Protein AF-V9DUF8-F1 (afdb_monomer_lite)

Structure (mmCIF, N/CA/C/O backbone):
data_AF-V9DUF8-F1
#
_entry.id   AF-V9DUF8-F1
#
loop_
_atom_site.group_PDB
_atom_site.id
_atom_site.type_symbol
_atom_site.label_atom_id
_atom_site.label_alt_id
_atom_site.label_comp_id
_atom_site.label_asym_id
_atom_site.label_entity_id
_atom_site.label_seq_id
_atom_site.pdbx_PDB_ins_code
_atom_site.Cartn_x
_atom_site.Cartn_y
_atom_site.Cartn_z
_atom_site.occupancy
_atom_site.B_iso_or_equiv
_atom_site.auth_seq_id
_atom_site.auth_comp_id
_atom_site.auth_asym_id
_atom_site.auth_atom_id
_atom_site.pdbx_PDB_model_num
ATOM 1 N N . MET A 1 1 ? 3.177 -5.826 -39.041 1.00 64.44 1 MET A N 1
ATOM 2 C CA . MET A 1 1 ? 2.483 -5.014 -38.011 1.00 64.44 1 MET A CA 1
ATOM 3 C C . MET A 1 1 ? 2.748 -5.488 -36.578 1.00 64.44 1 MET A C 1
ATOM 5 O O . MET A 1 1 ? 3.119 -4.658 -35.762 1.00 64.44 1 MET A O 1
ATOM 9 N N . ILE A 1 2 ? 2.653 -6.787 -36.263 1.00 69.25 2 ILE A N 1
ATOM 10 C CA . ILE A 1 2 ? 2.777 -7.309 -34.880 1.00 69.25 2 ILE A CA 1
ATOM 11 C C . ILE A 1 2 ? 4.162 -7.060 -34.238 1.00 69.25 2 ILE A C 1
ATOM 13 O O . ILE A 1 2 ? 4.243 -6.635 -33.089 1.00 69.25 2 ILE A O 1
ATOM 17 N N . ALA A 1 3 ? 5.260 -7.235 -34.983 1.00 73.81 3 ALA A N 1
ATOM 18 C CA . ALA A 1 3 ? 6.621 -7.061 -34.453 1.00 73.81 3 ALA A CA 1
ATOM 19 C C . ALA A 1 3 ? 6.936 -5.622 -33.983 1.00 73.81 3 ALA A C 1
ATOM 21 O O . ALA A 1 3 ? 7.669 -5.429 -33.014 1.00 73.81 3 ALA A O 1
ATOM 22 N N . GLY A 1 4 ? 6.353 -4.608 -34.635 1.00 78.69 4 GLY A N 1
ATOM 23 C CA . GLY A 1 4 ? 6.500 -3.207 -34.223 1.00 78.69 4 GLY A CA 1
ATOM 24 C C . GLY A 1 4 ? 5.790 -2.911 -32.900 1.00 78.69 4 GLY A C 1
ATOM 25 O O . GLY A 1 4 ? 6.354 -2.242 -32.037 1.00 78.69 4 GLY A O 1
ATOM 26 N N . ALA A 1 5 ? 4.596 -3.481 -32.706 1.00 78.00 5 ALA A N 1
ATOM 27 C CA . ALA A 1 5 ? 3.826 -3.335 -31.473 1.00 78.00 5 ALA A CA 1
ATOM 28 C C . ALA A 1 5 ? 4.527 -3.996 -30.272 1.00 78.00 5 ALA A C 1
ATOM 30 O O . ALA A 1 5 ? 4.627 -3.388 -29.209 1.00 78.00 5 ALA A O 1
ATOM 31 N N . ILE A 1 6 ? 5.098 -5.193 -30.452 1.00 76.38 6 ILE A N 1
ATOM 32 C CA . ILE A 1 6 ? 5.850 -5.887 -29.391 1.00 76.38 6 ILE A CA 1
ATOM 33 C C . ILE A 1 6 ? 7.080 -5.073 -28.960 1.00 76.38 6 ILE A C 1
ATOM 35 O O . ILE A 1 6 ? 7.339 -4.929 -27.766 1.00 76.38 6 ILE A O 1
ATOM 39 N N . LYS A 1 7 ? 7.816 -4.484 -29.913 1.00 81.50 7 LYS A N 1
ATOM 40 C CA . LYS A 1 7 ? 8.993 -3.651 -29.616 1.00 81.50 7 LYS A CA 1
ATOM 41 C C . LYS A 1 7 ? 8.624 -2.371 -28.858 1.00 81.50 7 LYS A C 1
ATOM 43 O O . LYS A 1 7 ? 9.351 -1.978 -27.947 1.00 81.50 7 LYS A O 1
ATOM 48 N N . ALA A 1 8 ? 7.493 -1.750 -29.198 1.00 79.06 8 ALA A N 1
ATOM 49 C CA . ALA A 1 8 ? 6.979 -0.582 -28.487 1.00 79.06 8 ALA A CA 1
ATOM 50 C C . ALA A 1 8 ? 6.597 -0.923 -27.036 1.00 79.06 8 ALA A C 1
ATOM 52 O O . ALA A 1 8 ? 7.042 -0.240 -26.115 1.00 79.06 8 ALA A O 1
ATOM 53 N N . ILE A 1 9 ? 5.870 -2.026 -26.825 1.00 77.81 9 ILE A N 1
ATOM 54 C CA . ILE A 1 9 ? 5.481 -2.504 -25.488 1.00 77.81 9 ILE A CA 1
ATOM 55 C C . ILE A 1 9 ? 6.721 -2.832 -24.647 1.00 77.81 9 ILE A C 1
ATOM 57 O O . ILE A 1 9 ? 6.825 -2.398 -23.502 1.00 77.81 9 ILE A O 1
ATOM 61 N N . ALA A 1 10 ? 7.699 -3.540 -25.217 1.00 75.06 10 ALA A N 1
ATOM 62 C CA . ALA A 1 10 ? 8.939 -3.879 -24.522 1.00 75.06 10 ALA A CA 1
ATOM 63 C C . ALA A 1 10 ? 9.745 -2.630 -24.118 1.00 75.06 10 ALA A C 1
ATOM 65 O O . ALA A 1 10 ? 10.237 -2.550 -22.990 1.00 75.06 10 ALA A O 1
ATOM 66 N N . GLY A 1 11 ? 9.844 -1.632 -25.004 1.00 75.25 11 GLY A N 1
ATOM 67 C CA . GLY A 1 11 ? 10.492 -0.353 -24.699 1.00 75.25 11 GLY A CA 1
ATOM 68 C C . GLY A 1 11 ? 9.767 0.424 -23.599 1.00 75.25 11 GLY A C 1
ATOM 69 O O . GLY A 1 11 ? 10.398 0.991 -22.706 1.00 75.25 11 GLY A O 1
ATOM 70 N N . GLU A 1 12 ? 8.436 0.399 -23.605 1.00 77.00 12 GLU A N 1
ATOM 71 C CA . GLU A 1 12 ? 7.631 1.042 -22.574 1.00 77.00 12 GLU A CA 1
ATOM 72 C C . GLU A 1 12 ? 7.785 0.351 -21.211 1.00 77.00 12 GLU A C 1
ATOM 74 O O . GLU A 1 12 ? 8.011 1.018 -20.200 1.00 77.00 12 GLU A O 1
ATOM 79 N N . MET A 1 13 ? 7.750 -0.984 -21.177 1.00 72.44 13 MET A N 1
ATOM 80 C CA . MET A 1 13 ? 7.999 -1.775 -19.968 1.00 72.44 13 MET A CA 1
ATOM 81 C C . MET A 1 13 ? 9.404 -1.533 -19.412 1.00 72.44 13 MET A C 1
ATOM 83 O O . MET A 1 13 ? 9.566 -1.353 -18.203 1.00 72.44 13 MET A O 1
ATOM 87 N N . HIS A 1 14 ? 10.415 -1.472 -20.2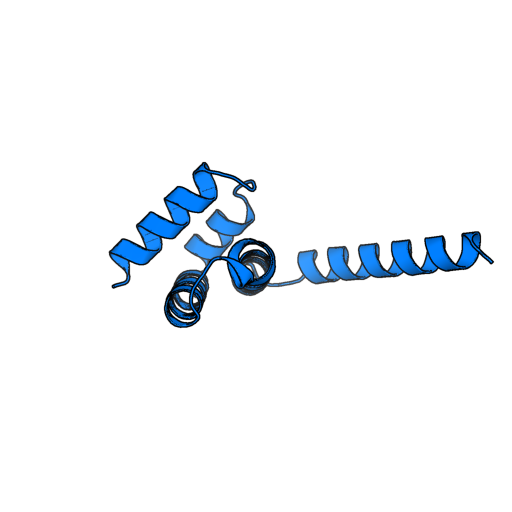82 1.00 69.81 14 HIS A N 1
ATOM 88 C CA . HIS A 1 14 ? 11.783 -1.145 -19.892 1.00 69.81 14 HIS A CA 1
ATOM 89 C C . HIS A 1 14 ? 11.863 0.252 -19.266 1.00 69.81 14 HIS A C 1
ATOM 91 O O . HIS A 1 14 ? 12.369 0.398 -18.154 1.00 69.81 14 HIS A O 1
ATOM 97 N N . ASN A 1 15 ? 11.280 1.266 -19.909 1.00 71.06 15 ASN A N 1
ATOM 98 C CA . ASN A 1 15 ? 11.261 2.633 -19.389 1.00 71.06 15 ASN A CA 1
ATOM 99 C C . ASN A 1 15 ? 10.499 2.754 -18.064 1.00 71.06 15 ASN A C 1
ATOM 101 O O . ASN A 1 15 ? 10.940 3.479 -17.169 1.00 71.06 15 ASN A O 1
ATOM 105 N N . ARG A 1 16 ? 9.386 2.028 -17.892 1.00 67.75 16 ARG A N 1
ATOM 106 C CA . ARG A 1 16 ? 8.672 1.959 -16.606 1.00 67.75 16 ARG A CA 1
ATOM 107 C C . ARG A 1 16 ? 9.548 1.334 -15.520 1.00 67.75 16 ARG A C 1
ATOM 109 O O . ARG A 1 16 ? 9.648 1.905 -14.435 1.00 67.75 16 ARG A O 1
ATOM 116 N N . ASN A 1 17 ? 10.227 0.226 -15.814 1.00 63.84 17 ASN A N 1
ATOM 117 C CA . ASN A 1 17 ? 11.126 -0.442 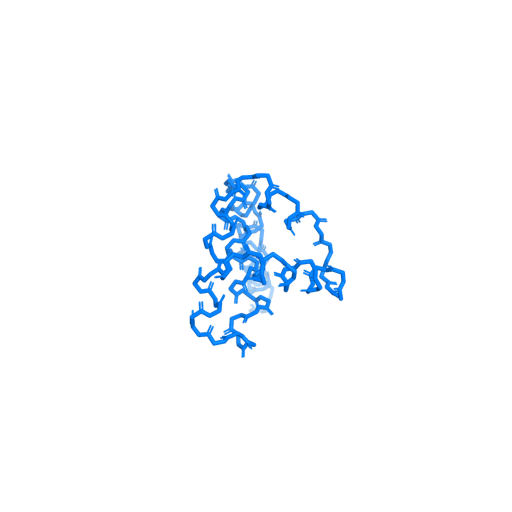-14.872 1.00 63.84 17 ASN A CA 1
ATOM 118 C C . ASN A 1 17 ? 12.341 0.420 -14.504 1.00 63.84 17 ASN A C 1
ATOM 120 O O . ASN A 1 17 ? 12.697 0.505 -13.329 1.00 63.84 17 ASN A O 1
ATOM 124 N N . VAL A 1 18 ? 12.952 1.107 -15.473 1.00 66.50 18 VAL A N 1
ATOM 125 C CA . VAL A 1 18 ? 14.052 2.054 -15.228 1.00 66.50 18 VAL A CA 1
ATOM 126 C C . VAL A 1 18 ? 13.568 3.216 -14.366 1.00 66.50 18 VAL A C 1
ATOM 128 O O . VAL A 1 18 ? 14.183 3.510 -13.344 1.00 66.50 18 VAL A O 1
ATOM 131 N N . ARG A 1 19 ? 12.422 3.826 -14.697 1.00 63.06 19 ARG A N 1
ATOM 132 C CA . ARG A 1 19 ? 11.834 4.896 -13.877 1.00 63.06 19 ARG A CA 1
ATOM 133 C C . ARG A 1 19 ? 11.590 4.431 -12.449 1.00 63.06 19 ARG A C 1
ATOM 135 O O . ARG A 1 19 ? 11.975 5.134 -11.526 1.00 63.06 19 ARG A O 1
ATOM 142 N N . LEU A 1 20 ? 11.025 3.241 -12.253 1.00 62.56 20 LEU A N 1
ATOM 143 C CA . LEU A 1 20 ? 10.833 2.664 -10.921 1.00 62.56 20 LEU A CA 1
ATOM 144 C C . LEU A 1 20 ? 12.155 2.397 -10.193 1.00 62.56 20 LEU A C 1
ATOM 146 O O . LEU A 1 20 ? 12.195 2.543 -8.978 1.00 62.56 20 LEU A O 1
ATOM 150 N N . LYS A 1 21 ? 13.251 2.052 -10.884 1.00 64.62 21 LYS A N 1
ATOM 151 C CA . LYS A 1 21 ? 14.572 1.899 -10.249 1.00 64.62 21 LYS A CA 1
ATOM 152 C C . LYS A 1 21 ? 15.126 3.219 -9.699 1.00 64.62 21 LYS A C 1
ATOM 154 O O . LYS A 1 21 ? 15.752 3.173 -8.642 1.00 64.62 21 LYS A O 1
ATOM 159 N N . VAL A 1 22 ? 14.841 4.352 -10.342 1.00 76.69 22 VAL A N 1
ATOM 160 C CA . VAL A 1 22 ? 15.382 5.682 -9.986 1.00 76.69 22 VAL A CA 1
ATOM 161 C C . VAL A 1 22 ? 14.602 6.380 -8.860 1.00 76.69 22 VAL A C 1
ATOM 163 O O . VAL A 1 22 ? 15.144 7.256 -8.195 1.00 76.69 22 VAL A O 1
ATOM 166 N N . LEU A 1 23 ? 13.347 5.997 -8.604 1.00 81.19 23 LEU A N 1
ATOM 167 C CA . LEU A 1 23 ? 12.545 6.650 -7.561 1.00 81.19 23 LEU A CA 1
ATOM 168 C C . LEU A 1 23 ? 13.124 6.429 -6.147 1.00 81.19 23 LEU A C 1
ATOM 170 O O . LEU A 1 23 ? 13.634 5.345 -5.855 1.00 81.19 23 LEU A O 1
ATOM 174 N N . PRO A 1 24 ? 12.967 7.390 -5.221 1.00 88.44 24 PRO A N 1
ATOM 175 C CA . PRO A 1 24 ? 13.162 7.151 -3.797 1.00 88.44 24 PRO A CA 1
ATOM 176 C C . PRO A 1 24 ? 12.253 6.019 -3.283 1.00 88.44 24 PRO A C 1
ATOM 178 O O . PRO A 1 24 ? 11.149 5.836 -3.811 1.00 88.44 24 PRO A O 1
ATOM 181 N N . PRO A 1 25 ? 12.653 5.286 -2.227 1.00 91.50 25 PRO A N 1
ATOM 182 C CA . PRO A 1 25 ? 11.876 4.170 -1.682 1.00 91.50 25 PRO A CA 1
ATOM 183 C C . PRO A 1 25 ? 10.409 4.505 -1.393 1.00 91.50 25 PRO A C 1
ATOM 185 O O . PRO A 1 25 ? 9.537 3.749 -1.803 1.00 91.50 25 PRO A O 1
ATOM 188 N N . SER A 1 26 ? 10.123 5.663 -0.791 1.00 93.94 26 SER A N 1
ATOM 189 C CA . SER A 1 26 ? 8.752 6.116 -0.506 1.00 93.94 26 SER A CA 1
ATOM 190 C C . SER A 1 26 ? 7.898 6.248 -1.765 1.00 93.94 26 SER A C 1
ATOM 192 O O . SER A 1 26 ? 6.766 5.777 -1.804 1.00 93.94 26 SER A O 1
ATOM 194 N N . GLN A 1 27 ? 8.453 6.799 -2.845 1.00 92.62 27 GLN A N 1
ATOM 195 C CA . GLN A 1 27 ? 7.731 6.923 -4.113 1.00 92.62 27 GLN A CA 1
ATOM 196 C C . GLN A 1 27 ? 7.524 5.564 -4.800 1.00 92.62 27 GLN A C 1
ATOM 198 O O . GLN A 1 27 ? 6.481 5.343 -5.417 1.00 92.62 27 GLN A O 1
ATOM 203 N N . LYS A 1 28 ? 8.483 4.632 -4.685 1.00 93.25 28 LYS A N 1
ATOM 204 C CA . LYS A 1 28 ? 8.283 3.247 -5.149 1.00 93.25 28 LYS A CA 1
ATOM 205 C C . LYS A 1 28 ? 7.171 2.568 -4.359 1.00 93.25 28 LYS A C 1
ATOM 207 O O . LYS A 1 28 ? 6.283 1.974 -4.963 1.00 93.25 28 LYS A O 1
ATOM 212 N N . ALA A 1 29 ? 7.208 2.694 -3.036 1.00 95.25 29 ALA A N 1
ATOM 213 C CA . ALA A 1 29 ? 6.238 2.094 -2.137 1.00 95.25 29 ALA A CA 1
ATOM 214 C C . ALA A 1 29 ? 4.818 2.601 -2.416 1.00 95.25 29 ALA A C 1
ATOM 216 O O . ALA A 1 29 ? 3.918 1.786 -2.573 1.00 95.25 29 ALA A O 1
ATOM 217 N N . VAL A 1 30 ? 4.628 3.914 -2.602 1.00 95.00 30 VAL A N 1
ATOM 218 C CA . VAL A 1 30 ? 3.329 4.502 -2.989 1.00 95.00 30 VAL A CA 1
ATOM 219 C C . VAL A 1 30 ? 2.802 3.900 -4.295 1.00 95.00 30 VAL A C 1
ATOM 221 O O . VAL A 1 30 ? 1.635 3.524 -4.369 1.00 95.00 30 VAL A O 1
ATOM 224 N N . LYS A 1 31 ? 3.653 3.741 -5.318 1.00 93.94 31 LYS A N 1
ATOM 225 C CA . LYS A 1 31 ? 3.236 3.119 -6.587 1.00 93.94 31 LYS A CA 1
ATOM 226 C C . LYS A 1 31 ? 2.868 1.645 -6.433 1.00 93.94 31 LYS A C 1
ATOM 228 O O . LYS A 1 31 ? 1.915 1.192 -7.062 1.00 93.94 31 LYS A O 1
ATOM 233 N N . ILE A 1 32 ? 3.620 0.899 -5.622 1.00 93.62 32 ILE A N 1
ATOM 234 C CA . ILE A 1 32 ? 3.302 -0.500 -5.307 1.00 93.62 32 ILE A CA 1
ATOM 235 C C . ILE A 1 32 ? 1.966 -0.566 -4.561 1.00 93.62 32 ILE A C 1
ATOM 237 O O . ILE A 1 32 ? 1.110 -1.354 -4.951 1.00 93.62 32 ILE A O 1
ATOM 241 N N . LEU A 1 33 ? 1.7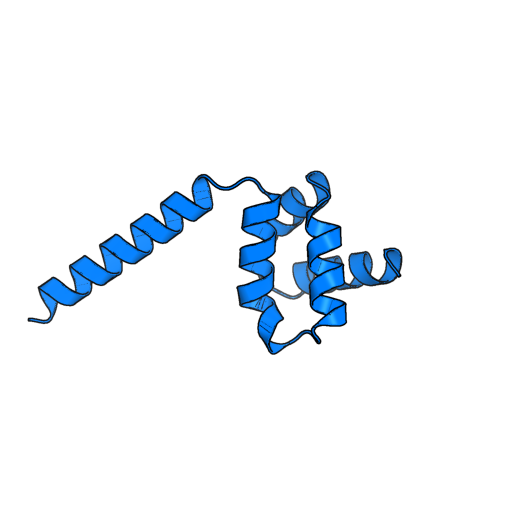51 0.304 -3.567 1.00 95.12 33 LEU A N 1
ATOM 242 C CA . LEU A 1 33 ? 0.495 0.390 -2.825 1.00 95.12 33 LEU A CA 1
ATOM 243 C C . LEU A 1 33 ? -0.688 0.631 -3.763 1.00 95.12 33 LEU A C 1
ATOM 245 O O . LEU A 1 33 ? -1.634 -0.150 -3.761 1.00 95.12 33 LEU A O 1
ATOM 249 N N . GLN A 1 34 ? -0.614 1.668 -4.605 1.00 93.88 34 GLN A N 1
ATOM 250 C CA . GLN A 1 34 ? -1.663 2.002 -5.579 1.00 93.88 34 GLN A CA 1
ATOM 251 C C . GLN A 1 34 ? -2.021 0.818 -6.469 1.00 93.88 34 GLN A C 1
ATOM 253 O O . GLN A 1 34 ? -3.197 0.544 -6.678 1.00 93.88 34 GLN A O 1
ATOM 258 N N . ARG A 1 35 ? -1.012 0.097 -6.964 1.00 93.56 35 ARG A N 1
ATOM 259 C CA . ARG A 1 35 ? -1.225 -1.040 -7.856 1.00 93.56 35 ARG A CA 1
ATOM 260 C C .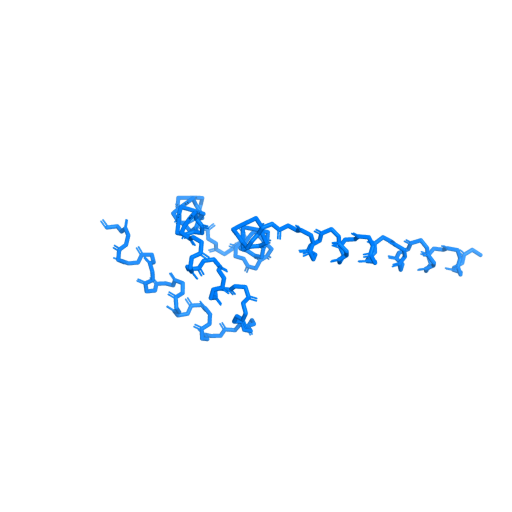 ARG A 1 35 ? -1.811 -2.261 -7.145 1.00 93.56 35 ARG A C 1
ATOM 262 O O . ARG A 1 35 ? -2.655 -2.927 -7.725 1.00 93.56 35 ARG A O 1
ATOM 269 N N . ALA A 1 36 ? -1.324 -2.588 -5.950 1.00 92.94 36 ALA A N 1
ATOM 270 C CA . ALA A 1 36 ? -1.660 -3.843 -5.273 1.00 92.94 36 ALA A CA 1
ATOM 271 C C . ALA A 1 36 ? -2.888 -3.734 -4.351 1.00 92.94 36 ALA A C 1
ATOM 273 O O . ALA A 1 36 ? -3.559 -4.734 -4.097 1.00 92.94 36 ALA A O 1
ATOM 274 N N . TYR A 1 37 ? -3.198 -2.532 -3.856 1.00 94.62 37 TYR A N 1
ATOM 275 C CA . TYR A 1 37 ? -4.244 -2.314 -2.850 1.00 94.62 37 TYR A CA 1
ATOM 276 C C . TYR A 1 37 ? -5.268 -1.248 -3.249 1.00 94.62 37 TYR A C 1
ATOM 278 O O . TYR A 1 37 ? -6.261 -1.104 -2.542 1.00 94.62 37 TYR A O 1
ATOM 286 N N . GLY A 1 38 ? -5.078 -0.531 -4.364 1.00 92.62 38 GLY A N 1
ATOM 287 C CA . GLY A 1 38 ? -5.960 0.570 -4.778 1.00 92.62 38 GLY A CA 1
ATOM 288 C C . GLY A 1 38 ? -7.435 0.181 -4.911 1.00 92.62 38 GLY A C 1
ATOM 289 O O . GLY A 1 38 ? -8.295 0.953 -4.505 1.00 92.62 38 GLY A O 1
ATOM 290 N N . ASP A 1 39 ? -7.716 -1.038 -5.378 1.00 93.50 39 ASP A N 1
ATOM 291 C CA . ASP A 1 39 ? -9.087 -1.554 -5.512 1.00 93.50 39 ASP A CA 1
ATOM 292 C C . ASP A 1 39 ? -9.594 -2.267 -4.242 1.00 93.50 39 ASP A C 1
ATOM 294 O O . ASP A 1 39 ? -10.782 -2.552 -4.109 1.00 93.50 39 ASP A O 1
ATOM 298 N N . ARG A 1 40 ? -8.695 -2.583 -3.297 1.00 91.50 40 ARG A N 1
ATOM 299 C CA . ARG A 1 40 ? -9.001 -3.318 -2.054 1.00 91.50 40 ARG A CA 1
ATOM 300 C C . ARG A 1 40 ? -9.234 -2.386 -0.868 1.00 91.50 40 ARG A C 1
ATOM 302 O O . ARG A 1 40 ? -9.949 -2.746 0.064 1.00 91.50 40 ARG A O 1
ATOM 309 N N . PHE A 1 41 ? -8.571 -1.234 -0.844 1.00 93.69 41 PHE A N 1
ATOM 310 C CA . PHE A 1 41 ? -8.603 -0.309 0.282 1.00 93.69 41 PHE A CA 1
ATOM 311 C C . PHE A 1 41 ? -9.596 0.821 0.030 1.00 93.69 41 PHE A C 1
ATOM 313 O O . PHE A 1 41 ? -9.600 1.452 -1.022 1.00 93.69 41 PHE A O 1
ATOM 320 N N . ALA A 1 42 ? -10.391 1.143 1.051 1.00 94.62 42 ALA A N 1
ATOM 321 C CA . ALA A 1 42 ? -11.125 2.401 1.073 1.00 94.62 42 ALA A CA 1
ATOM 322 C C . ALA A 1 42 ? -10.146 3.589 1.059 1.00 94.62 42 ALA A C 1
ATOM 324 O O . ALA A 1 42 ? -9.044 3.497 1.605 1.00 94.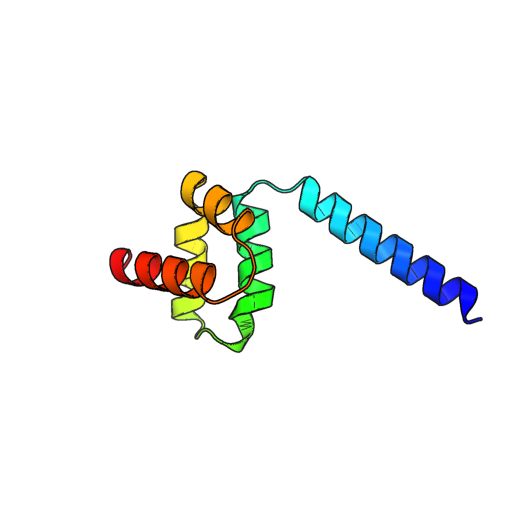62 42 ALA A O 1
ATOM 325 N N . ALA A 1 43 ? -10.568 4.729 0.503 1.00 93.25 43 ALA A N 1
ATOM 326 C CA . ALA A 1 43 ? -9.714 5.908 0.324 1.00 93.25 43 ALA A CA 1
ATOM 327 C C . ALA A 1 43 ? -9.008 6.362 1.617 1.00 93.25 43 ALA A C 1
ATOM 329 O O . ALA A 1 43 ? -7.824 6.685 1.587 1.00 93.25 43 ALA A O 1
ATOM 330 N N . VAL A 1 44 ? -9.701 6.317 2.761 1.00 93.06 44 VAL A N 1
ATOM 331 C CA . VAL A 1 44 ? -9.133 6.679 4.074 1.00 93.06 44 VAL A CA 1
ATOM 332 C C . VAL A 1 44 ? -7.999 5.732 4.476 1.00 93.06 44 VAL A C 1
ATOM 334 O O . VAL A 1 44 ? -6.924 6.177 4.868 1.00 93.06 44 VAL A O 1
ATOM 337 N N . LYS A 1 45 ? -8.204 4.419 4.314 1.00 94.88 45 LYS A N 1
ATOM 338 C CA . LYS A 1 45 ? -7.178 3.406 4.598 1.00 94.88 45 LYS A CA 1
ATOM 339 C C . LYS A 1 45 ? -5.985 3.548 3.652 1.00 94.88 45 LYS A C 1
ATOM 341 O O . LYS A 1 45 ? -4.840 3.378 4.060 1.00 94.88 45 LYS A O 1
ATOM 346 N N . MET A 1 46 ? -6.251 3.905 2.397 1.00 95.50 46 MET A N 1
ATOM 347 C CA . MET A 1 46 ? -5.214 4.154 1.402 1.00 95.50 46 MET A CA 1
ATOM 348 C C . MET A 1 46 ? -4.362 5.385 1.734 1.00 95.50 46 MET A C 1
ATOM 350 O O . MET A 1 46 ? -3.141 5.334 1.606 1.00 95.50 46 MET A O 1
ATOM 354 N N . ALA A 1 47 ? -4.987 6.469 2.200 1.00 94.44 47 ALA A N 1
ATOM 355 C CA . ALA A 1 47 ? -4.283 7.668 2.647 1.00 94.44 47 ALA A CA 1
ATOM 356 C C . ALA A 1 47 ? -3.362 7.365 3.842 1.00 94.44 47 ALA A C 1
ATOM 358 O O . ALA A 1 47 ? -2.172 7.662 3.779 1.00 94.44 47 ALA A O 1
ATOM 359 N N . ALA A 1 48 ? -3.863 6.651 4.856 1.00 95.81 48 ALA A N 1
ATOM 360 C CA . ALA A 1 48 ? -3.048 6.222 5.995 1.00 95.81 48 ALA A CA 1
ATOM 361 C C . ALA A 1 48 ? -1.863 5.332 5.566 1.00 95.81 48 ALA A C 1
ATOM 363 O O . ALA A 1 48 ? -0.751 5.455 6.082 1.00 95.81 48 ALA A O 1
ATOM 364 N N . ALA A 1 49 ? -2.062 4.462 4.568 1.00 96.38 49 ALA A N 1
ATOM 365 C CA . ALA A 1 49 ? -0.980 3.658 4.007 1.00 96.38 49 ALA A CA 1
ATOM 366 C C . ALA A 1 49 ? 0.097 4.524 3.327 1.00 96.38 49 ALA A C 1
ATOM 368 O O . ALA A 1 49 ? 1.282 4.198 3.412 1.00 96.38 49 ALA A O 1
ATOM 369 N N . PHE A 1 50 ? -0.275 5.635 2.683 1.00 95.38 50 PHE A N 1
ATOM 370 C CA . PHE A 1 50 ? 0.694 6.585 2.128 1.00 95.38 50 PHE A CA 1
ATOM 371 C C . PHE A 1 50 ? 1.486 7.314 3.207 1.00 95.38 50 PHE A C 1
ATOM 373 O O . PHE A 1 50 ? 2.703 7.439 3.054 1.00 95.38 50 PHE A O 1
ATOM 380 N N . ASP A 1 51 ? 0.840 7.716 4.299 1.00 95.44 51 ASP A N 1
ATOM 381 C CA . ASP A 1 51 ? 1.515 8.368 5.423 1.00 95.44 51 ASP A CA 1
ATOM 382 C C . ASP A 1 51 ? 2.575 7.447 6.041 1.00 95.44 51 ASP A C 1
ATOM 384 O O . ASP A 1 51 ? 3.710 7.865 6.277 1.00 95.44 51 ASP A O 1
ATOM 388 N N . ILE A 1 52 ? 2.275 6.149 6.181 1.00 96.31 52 ILE A N 1
ATOM 389 C CA . ILE A 1 52 ? 3.255 5.141 6.619 1.00 96.31 52 ILE A CA 1
ATOM 390 C C . ILE A 1 52 ? 4.473 5.103 5.683 1.00 96.31 52 ILE A C 1
ATOM 392 O O . ILE A 1 52 ? 5.606 4.972 6.151 1.00 96.31 52 ILE A O 1
ATOM 396 N N . MET A 1 53 ? 4.273 5.241 4.368 1.00 96.06 53 MET A N 1
ATOM 397 C CA . MET A 1 53 ? 5.373 5.239 3.395 1.00 96.06 53 MET A CA 1
ATOM 398 C C . MET A 1 53 ? 6.202 6.525 3.394 1.00 96.06 53 MET A C 1
ATOM 400 O O . MET A 1 53 ? 7.270 6.550 2.772 1.00 96.06 53 MET A O 1
ATOM 404 N N . MET A 1 54 ? 5.773 7.584 4.086 1.00 92.56 54 MET A N 1
ATOM 405 C CA . MET A 1 54 ? 6.623 8.758 4.301 1.00 92.56 54 MET A CA 1
ATOM 406 C C . MET A 1 54 ? 7.783 8.443 5.256 1.00 92.56 54 MET A C 1
ATOM 408 O O . MET A 1 54 ? 8.847 9.055 5.147 1.00 92.56 54 MET A O 1
ATOM 412 N N . ASP A 1 55 ? 7.653 7.419 6.110 1.00 94.31 55 ASP A N 1
ATOM 413 C CA . ASP A 1 55 ? 8.798 6.857 6.825 1.00 94.31 55 ASP A CA 1
ATOM 414 C C . ASP A 1 55 ? 9.690 6.070 5.849 1.00 94.31 55 ASP A C 1
ATOM 416 O O . ASP A 1 55 ? 9.356 4.989 5.355 1.00 94.31 55 ASP A O 1
ATOM 420 N N . GLY A 1 56 ? 10.886 6.604 5.594 1.00 92.44 56 GLY A N 1
ATOM 421 C CA . GLY A 1 56 ? 11.831 6.011 4.652 1.00 92.44 56 GLY A CA 1
ATOM 422 C C . GLY A 1 56 ? 12.328 4.609 5.033 1.00 92.44 56 GLY A C 1
ATOM 423 O O . GLY A 1 56 ? 12.703 3.849 4.138 1.00 92.44 56 GLY A O 1
ATOM 424 N N . ARG A 1 57 ? 12.351 4.233 6.322 1.00 94.50 57 ARG A N 1
ATOM 425 C CA . ARG A 1 57 ? 12.698 2.865 6.752 1.00 94.50 57 ARG A CA 1
ATOM 426 C C . ARG A 1 57 ? 11.557 1.909 6.436 1.00 94.50 57 ARG A C 1
ATOM 428 O O . ARG A 1 57 ? 11.812 0.865 5.836 1.00 94.50 57 ARG A O 1
ATOM 435 N N . LYS A 1 58 ? 10.322 2.288 6.770 1.00 96.19 58 LYS A N 1
ATOM 436 C CA . LYS A 1 58 ? 9.126 1.485 6.475 1.00 96.19 58 LYS A CA 1
ATOM 437 C C . LYS A 1 58 ? 8.932 1.306 4.972 1.00 96.19 58 LYS A C 1
ATOM 439 O O . LYS A 1 58 ? 8.729 0.186 4.519 1.00 96.19 58 LYS A O 1
ATOM 444 N N . ALA A 1 59 ? 9.118 2.365 4.185 1.00 96.31 59 ALA A N 1
ATOM 445 C CA . ALA A 1 59 ? 9.040 2.287 2.730 1.00 96.31 59 ALA A CA 1
ATOM 446 C C . ALA A 1 59 ? 10.102 1.365 2.116 1.00 96.31 59 ALA A C 1
ATOM 448 O O . ALA A 1 59 ? 9.800 0.596 1.206 1.00 96.31 59 ALA A O 1
ATOM 449 N N . ARG A 1 60 ? 11.351 1.413 2.607 1.00 95.06 60 ARG A N 1
ATOM 450 C CA . ARG A 1 60 ? 12.399 0.484 2.153 1.00 95.06 60 ARG A CA 1
ATOM 451 C C . ARG A 1 60 ? 12.041 -0.961 2.466 1.00 95.06 60 ARG A C 1
ATOM 453 O O . ARG A 1 60 ? 12.190 -1.798 1.584 1.00 95.06 60 ARG A O 1
ATOM 460 N N . LEU A 1 61 ? 11.563 -1.226 3.682 1.00 95.81 61 LEU A N 1
ATOM 461 C CA . LEU A 1 61 ? 11.131 -2.560 4.084 1.00 95.81 61 LEU A CA 1
ATOM 462 C C . LEU A 1 61 ? 9.980 -3.047 3.194 1.00 95.81 61 LEU A C 1
ATOM 464 O O . LEU A 1 61 ? 10.086 -4.105 2.591 1.00 95.81 61 LEU A O 1
ATOM 468 N N . PHE A 1 62 ? 8.944 -2.233 3.008 1.00 96.50 62 PHE A N 1
ATOM 469 C CA . PHE A 1 62 ? 7.797 -2.575 2.168 1.00 96.50 62 PHE A CA 1
ATOM 470 C C . PHE A 1 62 ? 8.183 -2.903 0.716 1.00 96.50 62 PHE A C 1
ATOM 472 O O . PHE A 1 62 ? 7.658 -3.848 0.136 1.00 96.50 62 PHE A O 1
ATOM 479 N N . VAL A 1 63 ? 9.121 -2.152 0.125 1.00 93.88 63 VAL A N 1
ATOM 480 C CA . VAL A 1 63 ? 9.573 -2.363 -1.264 1.00 93.88 63 VAL A CA 1
ATOM 481 C C . VAL A 1 63 ? 10.324 -3.684 -1.448 1.00 93.88 63 VAL A C 1
ATOM 483 O O . VAL A 1 63 ? 10.274 -4.244 -2.541 1.00 93.88 63 VAL A O 1
ATOM 486 N N . VAL A 1 64 ? 11.042 -4.167 -0.430 1.00 93.44 64 VAL A N 1
ATOM 487 C CA . VAL A 1 64 ? 11.786 -5.437 -0.525 1.00 93.44 64 VAL A CA 1
ATOM 488 C C . VAL A 1 64 ? 10.932 -6.656 -0.187 1.00 93.44 64 VAL A C 1
ATOM 490 O O . VAL A 1 64 ? 11.340 -7.775 -0.479 1.00 93.44 64 VAL A O 1
ATOM 493 N N . MET A 1 65 ? 9.761 -6.453 0.419 1.00 94.19 65 MET A N 1
ATOM 494 C CA . MET A 1 65 ? 8.834 -7.536 0.718 1.00 94.19 65 MET A CA 1
ATOM 495 C C . MET A 1 65 ? 8.133 -8.016 -0.551 1.00 94.19 65 MET A C 1
ATOM 497 O O . MET A 1 65 ? 7.554 -7.228 -1.312 1.00 94.19 65 MET A O 1
ATOM 501 N N . GLU A 1 66 ? 8.151 -9.333 -0.748 1.00 90.94 66 GLU A N 1
ATOM 502 C CA . GLU A 1 66 ? 7.409 -9.974 -1.826 1.00 90.94 66 GLU A CA 1
ATOM 503 C C . GLU A 1 66 ? 5.904 -9.735 -1.700 1.00 90.94 66 GLU A C 1
ATOM 505 O O . GLU A 1 66 ? 5.366 -9.406 -0.640 1.00 90.94 66 GLU A O 1
ATOM 510 N N . GLU A 1 67 ? 5.220 -9.863 -2.830 1.00 90.31 67 GLU A N 1
ATOM 511 C CA . GLU A 1 67 ? 3.770 -9.790 -2.860 1.00 90.31 67 GLU A CA 1
ATOM 512 C C . GLU A 1 67 ? 3.135 -11.009 -2.220 1.00 90.31 67 GLU A C 1
ATOM 514 O O . GLU A 1 67 ? 3.435 -12.135 -2.603 1.00 90.31 67 GLU A O 1
ATOM 519 N N . GLY A 1 68 ? 2.243 -10.768 -1.261 1.00 91.44 68 GLY A N 1
ATOM 520 C CA . GLY A 1 68 ? 1.487 -11.819 -0.605 1.00 91.44 68 GLY A CA 1
ATOM 521 C C . GLY A 1 68 ? 1.217 -11.528 0.863 1.00 91.44 68 GLY A C 1
ATOM 522 O O . GLY A 1 68 ? 1.375 -10.407 1.353 1.00 91.44 68 GLY A O 1
ATOM 523 N N . GLU A 1 69 ? 0.826 -12.587 1.563 1.00 94.56 69 GLU A N 1
ATOM 524 C CA . GLU A 1 69 ? 0.299 -12.552 2.927 1.00 94.56 69 GLU A CA 1
ATOM 525 C C . GLU A 1 69 ? 1.216 -11.828 3.919 1.00 94.56 69 GLU A C 1
ATOM 527 O O . GLU A 1 69 ? 0.755 -11.003 4.701 1.00 94.56 69 GLU A O 1
ATOM 532 N N . VAL A 1 70 ? 2.528 -12.060 3.849 1.00 95.25 70 VAL A N 1
ATOM 533 C CA . VAL A 1 70 ? 3.488 -11.449 4.781 1.00 95.25 70 VAL A CA 1
ATOM 534 C C . VAL A 1 70 ? 3.504 -9.921 4.660 1.00 95.25 70 VAL A C 1
ATOM 536 O O . VAL A 1 70 ? 3.559 -9.216 5.669 1.00 95.25 70 VAL A O 1
ATOM 539 N N . ARG A 1 71 ? 3.425 -9.392 3.433 1.00 96.31 71 ARG A N 1
ATOM 540 C CA . ARG A 1 71 ? 3.364 -7.946 3.187 1.00 96.31 71 ARG A CA 1
ATOM 541 C C . ARG A 1 71 ? 2.013 -7.367 3.588 1.00 96.31 71 ARG A C 1
ATOM 543 O O . ARG A 1 71 ? 1.980 -6.285 4.171 1.00 96.31 71 ARG A O 1
ATOM 550 N N . ASP A 1 72 ? 0.934 -8.097 3.320 1.00 95.94 72 ASP A N 1
ATOM 551 C CA . ASP A 1 72 ? -0.428 -7.704 3.689 1.00 95.94 72 ASP A CA 1
ATOM 552 C C . ASP A 1 72 ? -0.574 -7.591 5.215 1.00 95.94 72 ASP A C 1
ATOM 554 O O . ASP A 1 72 ? -1.001 -6.551 5.714 1.00 95.94 72 ASP A O 1
ATOM 558 N N . ILE A 1 73 ? -0.135 -8.609 5.962 1.00 96.56 73 ILE A N 1
ATOM 559 C CA . ILE A 1 73 ? -0.166 -8.623 7.432 1.00 96.56 73 ILE A CA 1
ATOM 560 C C . ILE A 1 73 ? 0.708 -7.508 8.004 1.00 96.56 73 ILE A C 1
ATOM 562 O O . ILE A 1 73 ? 0.291 -6.792 8.914 1.00 96.56 73 ILE A O 1
ATOM 566 N N . TRP A 1 74 ? 1.925 -7.338 7.479 1.00 97.00 74 TRP A N 1
ATOM 567 C CA . TRP A 1 74 ? 2.806 -6.272 7.946 1.00 97.00 74 TRP A CA 1
ATOM 568 C C . TRP A 1 74 ? 2.161 -4.897 7.764 1.00 97.00 74 TRP A C 1
ATOM 570 O O . TRP A 1 74 ? 2.175 -4.097 8.700 1.00 97.00 74 TRP A O 1
ATOM 580 N N . LEU A 1 75 ? 1.564 -4.634 6.597 1.00 96.50 75 LEU A N 1
ATOM 581 C CA . LEU A 1 75 ? 0.905 -3.364 6.313 1.00 96.50 75 LEU A CA 1
ATOM 582 C C . LEU A 1 75 ? -0.302 -3.137 7.233 1.00 96.50 75 LEU A C 1
ATOM 584 O O . LEU A 1 75 ? -0.455 -2.036 7.758 1.00 96.50 75 LEU A O 1
ATOM 588 N N . GLU A 1 76 ? -1.113 -4.168 7.480 1.00 95.75 76 GLU A N 1
ATOM 589 C CA . GLU A 1 76 ? -2.245 -4.082 8.409 1.00 95.75 76 GLU A CA 1
ATOM 590 C C . GLU A 1 76 ? -1.785 -3.731 9.829 1.00 95.75 76 GLU A C 1
ATOM 592 O O . GLU A 1 76 ? -2.328 -2.821 10.452 1.00 95.75 76 GLU A O 1
ATOM 597 N N . ASN A 1 77 ? -0.716 -4.373 10.307 1.00 96.31 77 ASN A N 1
ATOM 598 C CA . ASN A 1 77 ? -0.142 -4.081 11.619 1.00 96.31 77 ASN A CA 1
ATOM 599 C C . ASN A 1 77 ? 0.373 -2.637 11.711 1.00 96.31 77 ASN A C 1
ATOM 601 O O . ASN A 1 77 ? 0.235 -1.997 12.751 1.00 96.31 77 ASN A O 1
ATOM 605 N N . GLN A 1 78 ? 0.963 -2.101 10.635 1.00 95.75 78 GLN A N 1
ATOM 606 C CA . GLN A 1 78 ? 1.388 -0.698 10.616 1.00 95.75 78 GLN A CA 1
ATOM 607 C C . GLN A 1 78 ? 0.194 0.259 10.674 1.00 95.75 78 GLN A C 1
ATOM 609 O O . GLN A 1 78 ? 0.267 1.276 11.363 1.00 95.75 78 GLN A O 1
ATOM 614 N N . LEU A 1 79 ? -0.895 -0.065 9.977 1.00 94.25 79 LEU A N 1
ATOM 615 C CA . LEU A 1 79 ? -2.116 0.738 9.966 1.00 94.25 79 LEU A CA 1
ATOM 616 C C . LEU A 1 79 ? -2.793 0.760 11.339 1.00 94.25 79 LEU A C 1
ATOM 618 O O . LEU A 1 79 ? -3.194 1.826 11.788 1.00 94.25 79 LEU A O 1
ATOM 622 N N . GLN A 1 80 ? -2.839 -0.372 12.043 1.00 91.62 80 GLN A N 1
ATOM 623 C CA . GLN A 1 80 ? -3.386 -0.452 13.404 1.00 91.62 80 GLN A CA 1
ATOM 624 C C . GLN A 1 80 ? -2.591 0.354 14.439 1.00 91.62 80 GLN A C 1
ATOM 626 O O . GLN A 1 80 ? -3.159 0.796 15.426 1.00 91.62 80 GLN A O 1
ATOM 631 N N . GLN A 1 81 ? -1.285 0.533 14.232 1.00 82.44 81 GLN A N 1
ATOM 632 C CA . GLN A 1 81 ? -0.420 1.320 15.123 1.00 82.44 81 GLN A 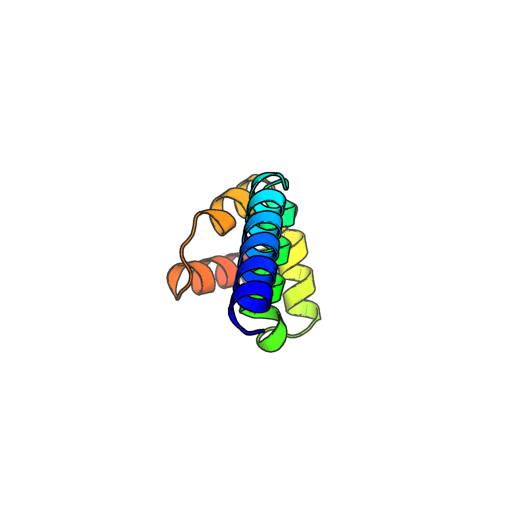CA 1
ATOM 633 C C . GLN A 1 81 ? -0.424 2.822 14.806 1.00 82.44 81 GLN A C 1
ATOM 635 O O . GLN A 1 81 ? 0.179 3.599 15.543 1.00 82.44 81 GLN A O 1
ATOM 640 N N . SER A 1 82 ? -1.010 3.213 13.673 1.00 65.44 82 SER A N 1
ATOM 641 C CA . SER A 1 82 ? -0.996 4.591 13.165 1.00 65.44 82 SER A CA 1
ATOM 642 C C . SER A 1 82 ? -2.351 5.298 13.320 1.00 65.44 82 SER A C 1
ATOM 644 O O . SER A 1 82 ? -2.454 6.471 12.966 1.00 65.44 82 SER A O 1
ATOM 646 N N . ILE A 1 83 ? -3.364 4.584 13.820 1.00 55.00 83 ILE A N 1
ATOM 647 C CA . ILE A 1 83 ? -4.699 5.072 14.203 1.00 55.00 83 ILE A CA 1
ATOM 648 C C . ILE A 1 83 ? -4.754 5.108 15.729 1.00 55.00 83 ILE A C 1
ATOM 650 O O . ILE A 1 83 ? -5.295 6.098 16.267 1.00 55.00 83 ILE A O 1
#

pLDDT: mean 87.26, std 11.21, range [55.0, 97.0]

Foldseek 3Di:
DVVVVVVVVVVVVVVVVVVLVPDQLLVNQLVVCCVQCVVPDDPVLNVLLSVLSVPSVSSNVLNPDDDDDVSVVVSVVSSVVSD

Sequence (83 aa):
MIAGAIKAIAGEMHNRNVRLKVLPPSQKAVKILQRAYGDRFAAVKMAAAFDIMMDGRKARLFVVMEEGEVRDIWLENQLQQSI

Radius of gyration: 15.41 Å; chains: 1; bounding box: 26×21×53 Å

Organism: NCBI:txid1317065

Secondary structure (DSSP, 8-state):
-HHHHHHHHHHHHHHHHHHHHHS-HHHHHHHHHHHHHTTTS-HHHHHHHHHHHHSHHHHHHHHHSPSSHHHHHHHHHHHHT--